Protein AF-A0A941CTM2-F1 (afdb_monomer_lite)

Secondary structure (DSSP, 8-state):
-HHHHHHHHHHHHHHHHHHHHHHHHHHHHH-SSHHHHHHHHHHHHHHHHHS-HHHHHHHHHHHHHHTT-PPPHHHHHHHHH-S-HHHHHHHHHHHHHHHHHHHHHHT-

Structure (mmCIF, N/CA/C/O backbone):
data_AF-A0A941CTM2-F1
#
_entry.id   AF-A0A941CTM2-F1
#
loop_
_atom_site.group_PDB
_atom_site.id
_atom_site.type_symbol
_atom_site.label_atom_id
_atom_site.label_alt_id
_atom_site.label_comp_id
_atom_site.label_asym_id
_atom_site.label_entity_id
_atom_site.label_seq_id
_atom_site.pdbx_PDB_ins_code
_atom_site.Cartn_x
_atom_site.Cartn_y
_atom_site.Cartn_z
_atom_site.occupancy
_atom_site.B_iso_or_equiv
_atom_site.auth_seq_id
_atom_site.auth_comp_id
_atom_site.auth_asym_id
_atom_site.auth_atom_id
_atom_site.pdbx_PDB_model_num
ATOM 1 N N . MET A 1 1 ? -14.021 -2.859 28.882 1.00 57.09 1 MET A N 1
ATOM 2 C CA . MET A 1 1 ? -13.772 -1.615 28.111 1.00 57.09 1 MET A CA 1
ATOM 3 C C . MET A 1 1 ? -12.342 -1.558 27.567 1.00 57.09 1 MET A C 1
ATOM 5 O O . MET A 1 1 ? -12.197 -1.438 26.361 1.00 57.09 1 MET A O 1
ATOM 9 N N . LYS A 1 2 ? -11.292 -1.730 28.393 1.00 60.56 2 LYS A N 1
ATOM 10 C CA . LYS A 1 2 ? -9.899 -1.861 27.904 1.00 60.56 2 LYS A CA 1
ATOM 11 C C . LYS A 1 2 ? -9.657 -3.102 27.030 1.00 60.56 2 LYS A C 1
ATOM 13 O O . LYS A 1 2 ? -9.018 -2.981 25.998 1.00 60.56 2 LYS A O 1
ATOM 18 N N . GLU A 1 3 ? -10.190 -4.264 27.408 1.00 64.19 3 GLU A N 1
ATOM 19 C CA . GLU A 1 3 ? -10.002 -5.512 26.642 1.00 64.19 3 GLU A CA 1
ATOM 20 C C . GLU A 1 3 ? -10.636 -5.456 25.249 1.00 64.19 3 GLU A C 1
ATOM 22 O O . GLU A 1 3 ? -10.003 -5.826 24.269 1.00 64.19 3 GLU A O 1
ATOM 27 N N . THR A 1 4 ? -11.849 -4.912 25.148 1.00 62.59 4 THR A N 1
ATOM 28 C CA . THR A 1 4 ? -12.585 -4.765 23.884 1.00 62.59 4 THR A CA 1
ATOM 29 C C . THR A 1 4 ? -11.895 -3.786 22.928 1.00 62.59 4 THR A C 1
ATOM 31 O O . THR A 1 4 ? -11.832 -4.026 21.728 1.00 62.59 4 THR A O 1
ATOM 34 N N . PHE A 1 5 ? -11.325 -2.700 23.465 1.00 61.72 5 PHE A N 1
ATOM 35 C CA . PHE A 1 5 ? -10.505 -1.760 22.696 1.00 61.72 5 PHE A CA 1
ATOM 36 C C . PHE A 1 5 ? -9.225 -2.425 22.167 1.00 61.72 5 PHE A C 1
ATOM 38 O O . PHE A 1 5 ? -8.871 -2.239 21.008 1.00 61.72 5 PHE A O 1
ATOM 45 N N . ASN A 1 6 ? -8.570 -3.246 22.992 1.00 70.81 6 ASN A N 1
ATOM 46 C CA . ASN A 1 6 ? -7.355 -3.962 22.604 1.00 70.81 6 ASN A CA 1
ATOM 47 C C . ASN A 1 6 ? -7.628 -5.032 21.532 1.00 70.81 6 ASN A C 1
ATOM 49 O O . ASN A 1 6 ? -6.820 -5.231 20.635 1.00 70.81 6 ASN A O 1
ATOM 53 N N . GLN A 1 7 ? -8.791 -5.688 21.589 1.00 76.88 7 GLN A N 1
ATOM 54 C CA . GLN A 1 7 ? -9.220 -6.647 20.568 1.00 76.88 7 GLN A CA 1
ATOM 55 C C . GLN A 1 7 ? -9.451 -5.978 19.210 1.00 76.88 7 GLN A C 1
ATOM 57 O O . GLN A 1 7 ? -8.917 -6.455 18.214 1.00 76.88 7 GLN A O 1
ATOM 62 N N . ARG A 1 8 ? -10.182 -4.856 19.172 1.00 74.25 8 ARG A N 1
ATOM 63 C CA . ARG A 1 8 ? -10.432 -4.119 17.922 1.00 74.25 8 ARG A CA 1
ATOM 64 C C . ARG A 1 8 ? -9.140 -3.548 17.335 1.00 74.25 8 ARG A C 1
ATOM 66 O O . ARG A 1 8 ? -8.923 -3.647 16.136 1.00 74.25 8 ARG A O 1
ATOM 73 N N . TYR A 1 9 ? -8.252 -3.027 18.183 1.00 75.56 9 TYR A N 1
ATOM 74 C CA . TYR A 1 9 ? -6.922 -2.574 17.767 1.00 75.56 9 TYR A CA 1
ATOM 75 C C . TYR A 1 9 ? -6.105 -3.704 17.122 1.00 75.56 9 TYR A C 1
ATOM 77 O O . TYR A 1 9 ? -5.573 -3.526 16.031 1.00 75.56 9 TYR A O 1
ATOM 85 N N . ASN A 1 10 ? -6.055 -4.881 17.753 1.00 81.62 10 ASN A N 1
ATOM 86 C CA . ASN A 1 10 ? -5.326 -6.029 17.211 1.00 81.62 10 ASN A CA 1
ATOM 87 C C . ASN A 1 10 ? -5.922 -6.531 15.890 1.00 81.62 10 ASN A C 1
ATOM 89 O O . ASN A 1 10 ? -5.168 -6.899 14.998 1.00 81.62 10 ASN A O 1
ATOM 93 N N . GLN A 1 11 ? -7.250 -6.526 15.749 1.00 83.12 11 GLN A N 1
ATOM 94 C CA . GLN A 1 11 ? -7.916 -6.907 14.500 1.00 83.12 11 GLN A CA 1
ATOM 95 C C . GLN A 1 11 ? -7.547 -5.963 13.352 1.00 83.12 11 GLN A C 1
ATOM 97 O O . GLN A 1 11 ? -7.172 -6.426 12.281 1.00 83.12 11 GLN A O 1
ATOM 102 N N . VAL A 1 12 ? -7.594 -4.649 13.597 1.00 80.12 12 VAL A N 1
ATOM 103 C CA . VAL A 1 12 ? -7.194 -3.635 12.608 1.00 80.12 12 VAL A CA 1
ATOM 104 C C . VAL A 1 12 ? -5.726 -3.802 12.222 1.00 80.12 12 VAL A C 1
ATOM 106 O O . VAL A 1 12 ? -5.394 -3.713 11.045 1.00 80.12 12 VAL A O 1
ATOM 109 N N . TYR A 1 13 ? -4.859 -4.078 13.196 1.00 84.00 13 TYR A N 1
ATOM 110 C CA . TYR A 1 13 ? -3.434 -4.285 12.955 1.00 84.00 13 TYR A CA 1
ATOM 111 C C . TYR A 1 13 ? -3.171 -5.525 12.089 1.00 84.00 13 TYR A C 1
ATOM 113 O O . TYR A 1 13 ? -2.483 -5.432 11.081 1.00 84.00 13 TYR A O 1
ATOM 121 N N . GLN A 1 14 ? -3.775 -6.665 12.437 1.00 87.31 14 GLN A N 1
ATOM 122 C CA . GLN A 1 14 ? -3.635 -7.912 11.678 1.00 87.31 14 GLN A CA 1
ATOM 123 C C . GLN A 1 14 ? -4.163 -7.782 10.251 1.00 87.31 14 GLN A C 1
ATOM 125 O O . GLN A 1 14 ? -3.537 -8.277 9.318 1.00 87.31 14 GLN A O 1
ATOM 130 N N . LEU A 1 15 ? -5.299 -7.102 10.076 1.00 86.88 15 LEU A N 1
ATOM 131 C CA . LEU A 1 15 ? -5.829 -6.841 8.746 1.00 86.88 15 LEU A CA 1
ATOM 132 C C . LEU A 1 15 ? -4.874 -5.949 7.950 1.00 86.88 15 LEU A C 1
ATOM 134 O O . LEU A 1 15 ? -4.548 -6.278 6.818 1.00 86.88 15 LEU A O 1
ATOM 138 N N . ALA A 1 16 ? -4.398 -4.848 8.532 1.00 87.88 16 ALA A N 1
ATOM 139 C CA . ALA A 1 16 ? -3.462 -3.953 7.860 1.00 87.88 16 ALA A CA 1
ATOM 140 C C . ALA A 1 16 ? -2.170 -4.675 7.442 1.00 87.88 16 ALA A C 1
ATOM 142 O O . ALA A 1 16 ? -1.690 -4.456 6.332 1.00 87.88 16 ALA A O 1
ATOM 143 N N . GLU A 1 17 ? -1.649 -5.569 8.289 1.00 90.88 17 GLU A N 1
ATOM 144 C CA . GLU A 1 17 ? -0.503 -6.427 7.972 1.00 90.88 17 GLU A CA 1
ATOM 145 C C . GLU A 1 17 ? -0.769 -7.318 6.758 1.00 90.88 17 GLU A C 1
ATOM 147 O O . GLU A 1 17 ? -0.043 -7.233 5.767 1.00 90.88 17 GLU A O 1
ATOM 152 N N . GLN A 1 18 ? -1.838 -8.118 6.806 1.00 90.44 18 GLN A N 1
ATOM 153 C CA . GLN A 1 18 ? -2.196 -9.042 5.725 1.00 90.44 18 GLN A CA 1
ATOM 154 C C . GLN A 1 18 ? -2.406 -8.312 4.400 1.00 90.44 18 GLN A C 1
ATOM 156 O O . GLN A 1 18 ? -1.955 -8.764 3.350 1.00 90.44 18 GLN A O 1
ATOM 161 N N . GLN A 1 19 ? -3.073 -7.162 4.454 1.00 88.38 19 GLN A N 1
ATOM 162 C CA . GLN A 1 19 ? -3.362 -6.370 3.269 1.00 88.38 19 GLN A CA 1
ATOM 163 C C . GLN A 1 19 ? -2.107 -5.691 2.721 1.00 88.38 19 GLN A C 1
ATOM 165 O O . GLN A 1 19 ? -1.925 -5.647 1.509 1.00 88.38 19 GLN A O 1
ATOM 170 N N . GLY A 1 20 ? -1.210 -5.211 3.587 1.00 90.44 20 GLY A N 1
ATOM 171 C CA . GLY A 1 20 ? 0.078 -4.663 3.164 1.00 90.44 20 GLY A CA 1
ATOM 172 C C . GLY A 1 20 ? 0.956 -5.716 2.484 1.00 90.44 20 GLY A C 1
ATOM 173 O O . GLY A 1 20 ? 1.566 -5.439 1.454 1.00 90.44 20 GLY A O 1
ATOM 174 N N . GLU A 1 21 ? 0.982 -6.942 3.012 1.00 91.69 21 GLU A N 1
ATOM 175 C CA . GLU A 1 21 ? 1.722 -8.062 2.417 1.00 91.69 21 GLU A CA 1
ATOM 176 C C . GLU A 1 21 ? 1.164 -8.490 1.056 1.00 91.69 21 GLU A C 1
ATOM 178 O O . GLU A 1 21 ? 1.945 -8.684 0.119 1.00 91.69 21 GLU A O 1
ATOM 183 N N . ALA A 1 22 ? -0.163 -8.603 0.938 1.00 88.69 22 ALA A N 1
ATOM 184 C CA . ALA A 1 22 ? -0.837 -8.940 -0.314 1.00 88.69 22 ALA A CA 1
ATOM 185 C C . ALA A 1 22 ? -0.644 -7.843 -1.371 1.00 88.69 22 ALA A C 1
ATOM 187 O O . ALA A 1 22 ? -0.350 -8.128 -2.531 1.00 88.69 22 ALA A O 1
ATOM 188 N N . PHE A 1 23 ? -0.732 -6.575 -0.964 1.00 90.12 23 PHE A N 1
ATOM 189 C CA . PHE A 1 23 ? -0.466 -5.447 -1.850 1.00 90.12 23 PHE A CA 1
ATOM 190 C C . PHE A 1 23 ? 0.990 -5.430 -2.321 1.00 90.12 23 PHE A C 1
ATOM 192 O O . PHE A 1 23 ? 1.249 -5.181 -3.493 1.00 90.12 23 PHE A O 1
ATOM 199 N N . ALA A 1 24 ? 1.946 -5.752 -1.444 1.00 91.19 24 ALA A N 1
ATOM 200 C CA . ALA A 1 24 ? 3.352 -5.866 -1.826 1.00 91.19 24 ALA A CA 1
ATOM 201 C C . ALA A 1 24 ? 3.584 -6.953 -2.882 1.00 91.19 24 ALA A C 1
ATOM 203 O O . ALA A 1 24 ? 4.432 -6.770 -3.753 1.00 91.19 24 ALA A O 1
ATOM 204 N N . GLU A 1 25 ? 2.852 -8.066 -2.815 1.00 88.62 25 GLU A N 1
ATOM 205 C CA . GLU A 1 25 ? 2.888 -9.119 -3.834 1.00 88.62 25 GLU A CA 1
ATOM 206 C C . GLU A 1 25 ? 2.382 -8.602 -5.179 1.00 88.62 25 GLU A C 1
ATOM 208 O O . GLU A 1 25 ? 3.140 -8.598 -6.145 1.00 88.62 25 GLU A O 1
ATOM 213 N N . ALA A 1 26 ? 1.163 -8.058 -5.202 1.00 85.75 26 ALA A N 1
ATOM 214 C CA . ALA A 1 26 ? 0.543 -7.533 -6.415 1.00 85.75 26 ALA A CA 1
ATOM 215 C C . ALA A 1 26 ? 1.397 -6.440 -7.076 1.00 85.75 26 ALA A C 1
ATOM 217 O O . ALA A 1 26 ? 1.626 -6.466 -8.284 1.00 85.75 26 ALA A O 1
ATOM 218 N N . VAL A 1 27 ? 1.920 -5.506 -6.278 1.00 87.88 27 VAL A N 1
ATOM 219 C CA . VAL A 1 27 ? 2.821 -4.450 -6.747 1.00 87.88 27 VAL A CA 1
ATOM 220 C C . VAL A 1 27 ? 4.105 -5.056 -7.319 1.00 87.88 27 VAL A C 1
ATOM 222 O O . VAL A 1 27 ? 4.485 -4.718 -8.433 1.00 87.88 27 VAL A O 1
ATOM 225 N N . SER A 1 28 ? 4.763 -5.978 -6.610 1.00 85.38 28 SER A N 1
ATOM 226 C CA . SER A 1 28 ? 6.031 -6.561 -7.086 1.00 85.38 28 SER A CA 1
ATOM 227 C C . SER A 1 28 ? 5.875 -7.344 -8.394 1.00 85.38 28 SER A C 1
ATOM 229 O O . SER A 1 28 ? 6.826 -7.426 -9.161 1.00 85.38 28 SER A O 1
ATOM 231 N N . GLU A 1 29 ? 4.698 -7.916 -8.652 1.00 84.56 29 GLU A N 1
ATOM 232 C CA . GLU A 1 29 ? 4.384 -8.614 -9.906 1.00 84.56 29 GLU A CA 1
ATOM 233 C C . GLU A 1 29 ? 3.982 -7.668 -11.047 1.00 84.56 29 GLU A C 1
ATOM 235 O O . GLU A 1 29 ? 4.042 -8.053 -12.214 1.00 84.56 29 GLU A O 1
ATOM 240 N N . SER A 1 30 ? 3.565 -6.441 -10.723 1.00 85.12 30 SER A N 1
ATOM 241 C CA . SER A 1 30 ? 3.039 -5.473 -11.693 1.00 85.12 30 SER A CA 1
ATOM 242 C C . SER A 1 30 ? 4.109 -4.579 -12.325 1.00 85.12 30 SER A C 1
ATOM 244 O O . SER A 1 30 ? 3.843 -3.964 -13.358 1.00 85.12 30 SER A O 1
ATOM 246 N N . PHE A 1 31 ? 5.295 -4.470 -11.718 1.00 85.31 31 PHE A N 1
ATOM 247 C CA . PHE A 1 31 ? 6.383 -3.614 -12.200 1.00 85.31 31 PHE A CA 1
ATOM 248 C C . PHE A 1 31 ? 7.563 -4.447 -12.717 1.00 85.31 31 PHE A C 1
ATOM 250 O O . PHE A 1 31 ? 8.096 -5.294 -12.005 1.00 85.31 31 PHE A O 1
ATOM 257 N N . ASP A 1 32 ? 7.998 -4.164 -13.948 1.00 83.50 32 ASP A N 1
ATOM 258 C CA . ASP A 1 32 ? 9.083 -4.892 -14.627 1.00 83.50 32 ASP A CA 1
ATOM 259 C C . ASP A 1 32 ? 10.493 -4.466 -14.166 1.00 83.50 32 ASP A C 1
ATOM 261 O O . ASP A 1 32 ? 11.472 -5.177 -14.412 1.00 83.50 32 ASP A O 1
ATOM 265 N N . ASP A 1 33 ? 10.623 -3.304 -13.519 1.00 87.81 33 ASP A N 1
ATOM 266 C CA . ASP A 1 33 ? 11.898 -2.737 -13.083 1.00 87.81 33 ASP A CA 1
ATOM 267 C C . ASP A 1 33 ? 11.815 -2.058 -11.703 1.00 87.81 33 ASP A C 1
ATOM 269 O O . ASP A 1 33 ? 10.761 -1.595 -11.257 1.00 87.81 33 ASP A O 1
ATOM 273 N N . LEU A 1 34 ? 12.961 -2.018 -11.013 1.00 87.44 34 LEU A N 1
ATOM 274 C CA . LEU A 1 34 ? 13.065 -1.501 -9.647 1.00 87.44 34 LEU A CA 1
ATOM 275 C C . LEU A 1 34 ? 12.930 0.024 -9.558 1.00 87.44 34 LEU A C 1
ATOM 277 O O . LEU A 1 34 ? 12.535 0.514 -8.500 1.00 87.44 34 LEU A O 1
ATOM 281 N N . ASP A 1 35 ? 13.242 0.764 -10.626 1.00 89.56 35 ASP A N 1
ATOM 282 C CA . ASP A 1 35 ? 13.152 2.226 -10.619 1.00 89.56 35 ASP A CA 1
ATOM 283 C C . ASP A 1 35 ? 11.674 2.648 -10.636 1.00 89.56 35 ASP A C 1
ATOM 285 O O . ASP A 1 35 ? 11.237 3.407 -9.770 1.00 89.56 35 ASP A O 1
ATOM 289 N N . SER A 1 36 ? 10.871 2.058 -11.529 1.00 89.69 36 SER A N 1
ATOM 290 C CA . SER A 1 36 ? 9.418 2.260 -11.601 1.00 89.69 36 SER A CA 1
ATOM 291 C C . SER A 1 36 ? 8.708 1.841 -10.307 1.00 89.69 36 SER A C 1
ATOM 293 O O . SER A 1 36 ? 7.814 2.541 -9.822 1.00 89.69 36 SER A O 1
ATOM 295 N N . LEU A 1 37 ? 9.128 0.720 -9.708 1.00 89.19 37 LEU A N 1
ATOM 296 C CA . LEU A 1 37 ? 8.636 0.278 -8.401 1.00 89.19 37 LEU A CA 1
ATOM 297 C C . LEU A 1 37 ? 8.977 1.291 -7.295 1.00 89.19 37 LEU A C 1
ATOM 299 O O . LEU A 1 37 ? 8.133 1.593 -6.450 1.00 89.19 37 LEU A O 1
ATOM 303 N N . GLY A 1 38 ? 10.197 1.832 -7.305 1.00 89.56 38 GLY A N 1
ATOM 304 C CA . GLY A 1 38 ? 10.635 2.872 -6.377 1.00 89.56 38 GLY A CA 1
ATOM 305 C C . GLY A 1 38 ? 9.788 4.141 -6.481 1.00 89.56 38 GLY A C 1
ATOM 306 O O . GLY A 1 38 ? 9.278 4.615 -5.468 1.00 89.56 38 GLY A O 1
ATOM 307 N N . GLU A 1 39 ? 9.553 4.640 -7.698 1.00 91.00 39 GLU A N 1
ATOM 308 C CA . GLU A 1 39 ? 8.712 5.824 -7.940 1.00 91.00 39 GLU A CA 1
ATOM 309 C C . GLU A 1 39 ? 7.264 5.623 -7.465 1.00 91.00 39 GLU A C 1
ATOM 311 O O . GLU A 1 39 ? 6.650 6.534 -6.893 1.00 91.00 39 GLU A O 1
ATOM 316 N N . PHE A 1 40 ? 6.714 4.420 -7.659 1.00 90.19 40 PHE A N 1
ATOM 317 C CA . PHE A 1 40 ? 5.392 4.059 -7.155 1.00 90.19 40 PHE A CA 1
ATOM 318 C C . PHE A 1 40 ? 5.339 4.090 -5.620 1.00 90.19 40 PHE A C 1
ATOM 320 O O . PHE A 1 40 ? 4.444 4.715 -5.042 1.00 90.19 40 PHE A O 1
ATOM 327 N N . VAL A 1 41 ? 6.312 3.455 -4.954 1.00 90.44 41 VAL A N 1
ATOM 328 C CA . VAL A 1 41 ? 6.414 3.440 -3.486 1.00 90.44 41 VAL A CA 1
ATOM 329 C C . VAL A 1 41 ? 6.556 4.866 -2.946 1.00 90.44 41 VAL A C 1
ATOM 331 O O . VAL A 1 41 ? 5.821 5.246 -2.032 1.00 90.44 41 VAL A O 1
ATOM 334 N N . ASP A 1 42 ? 7.426 5.683 -3.539 1.00 90.81 42 ASP A N 1
ATOM 335 C CA . ASP A 1 42 ? 7.632 7.077 -3.135 1.00 90.81 42 ASP A CA 1
ATOM 336 C C . ASP A 1 42 ? 6.350 7.906 -3.272 1.00 90.81 42 ASP A C 1
ATOM 338 O O . ASP A 1 42 ? 5.991 8.666 -2.367 1.00 90.81 42 ASP A O 1
ATOM 342 N N . THR A 1 43 ? 5.608 7.719 -4.367 1.00 90.44 43 THR A N 1
ATOM 343 C CA . THR A 1 43 ? 4.322 8.392 -4.593 1.00 90.44 43 THR A CA 1
ATOM 344 C C . THR A 1 43 ? 3.300 8.005 -3.524 1.00 90.44 43 THR A C 1
ATOM 346 O O . THR A 1 43 ? 2.620 8.877 -2.973 1.00 90.44 43 THR A O 1
ATOM 349 N N . LEU A 1 44 ? 3.213 6.718 -3.176 1.00 89.50 44 LEU A N 1
ATOM 350 C CA . LEU A 1 44 ? 2.296 6.217 -2.152 1.00 89.50 44 LEU A CA 1
ATOM 351 C C . LEU A 1 44 ? 2.595 6.836 -0.774 1.00 89.50 44 LEU A C 1
ATOM 353 O O . LEU A 1 44 ? 1.684 7.333 -0.105 1.00 89.50 44 LEU A O 1
ATOM 357 N N . PHE A 1 45 ? 3.867 6.869 -0.367 1.00 88.31 45 PHE A N 1
ATOM 358 C CA . PHE A 1 45 ? 4.285 7.474 0.903 1.00 88.31 45 PHE A CA 1
ATOM 359 C C . PHE A 1 45 ? 4.104 8.993 0.917 1.00 88.31 45 PHE A C 1
ATOM 361 O O . PHE A 1 45 ? 3.660 9.554 1.924 1.00 88.31 45 PHE A O 1
ATOM 368 N N . TYR A 1 46 ? 4.403 9.665 -0.197 1.00 88.94 46 TYR A N 1
ATOM 369 C CA . TYR A 1 46 ? 4.165 11.095 -0.335 1.00 88.94 46 TYR A CA 1
ATOM 370 C C . TYR A 1 46 ? 2.684 11.417 -0.140 1.00 88.94 46 TYR A C 1
ATOM 372 O O . TYR A 1 46 ? 2.354 12.249 0.708 1.00 88.94 46 TYR A O 1
ATOM 380 N N . MET A 1 47 ? 1.791 10.705 -0.834 1.00 87.94 47 MET A N 1
ATOM 381 C CA . MET A 1 47 ? 0.345 10.898 -0.715 1.00 87.94 47 MET A CA 1
ATOM 382 C C . MET A 1 47 ? -0.145 10.656 0.714 1.00 87.94 47 MET A C 1
ATOM 384 O O . MET A 1 47 ? -0.877 11.493 1.242 1.00 87.94 47 MET A O 1
ATOM 388 N N . HIS A 1 48 ? 0.318 9.602 1.391 1.00 86.94 48 HIS A N 1
ATOM 389 C CA . HIS A 1 48 ? 0.008 9.380 2.810 1.00 86.94 48 HIS A CA 1
ATOM 390 C C . HIS A 1 48 ? 0.451 10.548 3.709 1.00 86.94 48 HIS A C 1
ATOM 392 O O . HIS A 1 48 ? -0.233 10.892 4.667 1.00 86.94 48 HIS A O 1
ATOM 398 N N . SER A 1 49 ? 1.588 11.183 3.407 1.00 86.25 49 SER A N 1
ATOM 399 C CA . SER A 1 49 ? 2.133 12.268 4.234 1.00 86.25 49 SER A CA 1
ATOM 400 C C . SER A 1 49 ? 1.392 13.605 4.105 1.00 86.25 49 SER A C 1
ATOM 402 O O . SER A 1 49 ? 1.481 14.434 5.014 1.00 86.25 49 SER A O 1
ATOM 404 N N . ILE A 1 50 ? 0.679 13.832 2.994 1.00 85.50 50 ILE A N 1
ATOM 405 C CA . ILE A 1 50 ? 0.036 15.124 2.694 1.00 85.50 50 ILE A CA 1
ATOM 406 C C . ILE A 1 50 ? -1.492 15.066 2.621 1.00 85.50 50 ILE A C 1
ATOM 408 O O . ILE A 1 50 ? -2.135 16.116 2.651 1.00 85.50 50 ILE A O 1
ATOM 412 N N . THR A 1 51 ? -2.076 13.874 2.490 1.00 84.44 51 THR A N 1
ATOM 413 C CA . THR A 1 51 ? -3.528 13.699 2.390 1.00 84.44 51 THR A CA 1
ATOM 414 C C . THR A 1 51 ? -4.123 13.265 3.723 1.00 84.44 51 THR A C 1
ATOM 416 O O . THR A 1 51 ? -3.469 12.631 4.546 1.00 84.44 51 THR A O 1
ATOM 419 N N . GLY A 1 52 ? -5.380 13.643 3.960 1.00 83.31 52 GLY A N 1
ATOM 420 C CA . GLY A 1 52 ? -6.132 13.093 5.085 1.00 83.31 52 GLY A CA 1
ATOM 421 C C . GLY A 1 52 ? -6.511 11.635 4.828 1.00 83.31 52 GLY A C 1
ATOM 422 O O . GLY A 1 52 ? -6.660 11.227 3.678 1.00 83.31 52 GLY A O 1
ATOM 423 N N . ASP A 1 53 ? -6.748 10.884 5.900 1.00 81.31 53 ASP A N 1
ATOM 424 C CA . ASP A 1 53 ? -7.095 9.458 5.873 1.00 81.31 53 ASP A CA 1
ATOM 425 C C . ASP A 1 53 ? -8.190 9.081 4.842 1.00 81.31 53 ASP A C 1
ATOM 427 O O . ASP A 1 53 ? -8.085 8.066 4.154 1.00 81.31 53 ASP A O 1
ATOM 431 N N . GLU A 1 54 ? -9.237 9.901 4.698 1.00 80.56 54 GLU A N 1
ATOM 432 C CA . GLU A 1 54 ? -10.326 9.679 3.728 1.00 80.5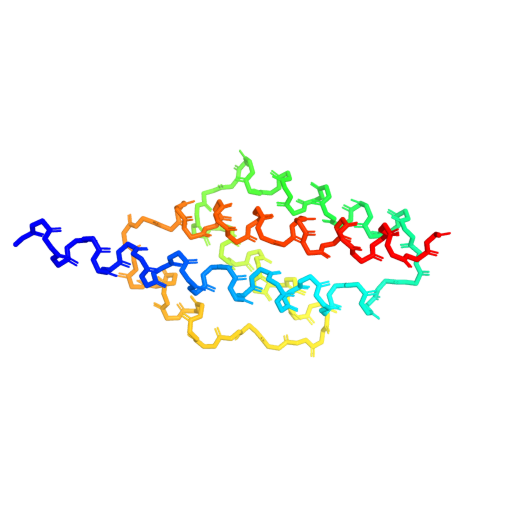6 54 GLU A CA 1
ATOM 433 C C . GLU A 1 54 ? -9.867 9.830 2.270 1.00 80.56 54 GLU A C 1
ATOM 435 O O . GLU A 1 54 ? -10.320 9.116 1.384 1.00 80.56 54 GLU A O 1
ATOM 440 N N . GLN A 1 55 ? -8.958 10.765 1.998 1.00 83.50 55 GLN A N 1
ATOM 441 C CA . GLN A 1 55 ? -8.414 10.978 0.654 1.00 83.50 55 GLN A CA 1
ATOM 442 C C . GLN A 1 55 ? -7.384 9.902 0.319 1.00 83.50 55 GLN A C 1
ATOM 444 O O . GLN A 1 55 ? -7.324 9.438 -0.819 1.00 83.50 55 GLN A O 1
ATOM 449 N N . PHE A 1 56 ? -6.621 9.464 1.322 1.00 84.75 56 PHE A N 1
ATOM 450 C CA . PHE A 1 56 ? -5.706 8.345 1.175 1.00 84.75 56 PHE A CA 1
ATOM 451 C C . PHE A 1 56 ? -6.450 7.032 0.891 1.00 84.75 56 PHE A C 1
ATOM 453 O O . PHE A 1 56 ? -5.987 6.255 0.062 1.00 84.75 56 PHE A O 1
ATOM 460 N N . ALA A 1 57 ? -7.640 6.823 1.473 1.00 83.81 57 ALA A N 1
ATOM 461 C CA . ALA A 1 57 ? -8.526 5.704 1.125 1.00 83.81 57 ALA A CA 1
ATOM 462 C C . ALA A 1 57 ? -8.816 5.632 -0.376 1.00 83.81 57 ALA A C 1
ATOM 464 O O . ALA A 1 57 ? -8.638 4.601 -1.021 1.00 83.81 57 ALA A O 1
ATOM 465 N N . VAL A 1 58 ? -9.266 6.764 -0.925 1.00 84.50 58 VAL A N 1
ATOM 466 C CA . VAL A 1 58 ? -9.626 6.892 -2.338 1.00 84.50 58 VAL A CA 1
ATOM 467 C C . VAL A 1 58 ? -8.394 6.670 -3.204 1.00 84.50 58 VAL A C 1
ATOM 469 O O . VAL A 1 58 ? -8.463 5.965 -4.207 1.00 84.50 58 VAL A O 1
ATOM 472 N N . PHE A 1 59 ? -7.253 7.230 -2.796 1.00 86.31 59 PHE A N 1
ATOM 473 C CA . PHE A 1 59 ? -5.984 7.009 -3.475 1.00 86.31 59 PHE A CA 1
ATOM 474 C C . PHE A 1 59 ? -5.599 5.529 -3.508 1.00 86.31 59 PHE A C 1
ATOM 476 O O . PHE A 1 59 ? -5.281 5.010 -4.575 1.00 86.31 59 PHE A O 1
ATOM 483 N N . LEU A 1 60 ? -5.685 4.837 -2.372 1.00 86.06 60 LEU A N 1
ATOM 484 C CA . LEU A 1 60 ? -5.380 3.415 -2.279 1.00 86.06 60 LEU A CA 1
ATOM 485 C C . LEU A 1 60 ? -6.295 2.586 -3.193 1.00 86.06 60 LEU A C 1
ATOM 487 O O . LEU A 1 60 ? -5.803 1.730 -3.924 1.00 86.06 60 LEU A O 1
ATOM 491 N N . GLY A 1 61 ? -7.594 2.896 -3.226 1.00 85.81 61 GLY A N 1
ATOM 492 C CA . GLY A 1 61 ? -8.546 2.267 -4.145 1.00 85.81 61 GLY A CA 1
ATOM 493 C C . GLY A 1 61 ? -8.168 2.451 -5.620 1.00 85.81 61 GLY A C 1
ATOM 494 O O . GLY A 1 61 ? -8.167 1.480 -6.375 1.00 85.81 61 GLY A O 1
ATOM 495 N N . MET A 1 62 ? -7.759 3.662 -6.019 1.00 87.06 62 MET A N 1
ATOM 496 C CA . MET A 1 62 ? -7.272 3.919 -7.382 1.00 87.06 62 MET A CA 1
ATOM 497 C C . MET A 1 62 ? -6.008 3.115 -7.710 1.00 87.06 62 MET A C 1
ATOM 499 O O . MET A 1 62 ? -5.846 2.673 -8.843 1.00 87.06 62 MET A O 1
ATOM 503 N N . MET A 1 63 ? -5.107 2.901 -6.746 1.00 85.44 63 MET A N 1
ATOM 504 C CA . MET A 1 63 ? -3.896 2.105 -6.985 1.00 85.44 63 MET A CA 1
ATOM 505 C C . MET A 1 63 ? -4.223 0.631 -7.237 1.00 85.44 63 MET A C 1
ATOM 507 O O . MET A 1 63 ? -3.665 0.043 -8.160 1.00 85.44 63 MET A O 1
ATOM 511 N N . TYR A 1 64 ? -5.155 0.049 -6.474 1.00 85.62 64 TYR A N 1
ATOM 512 C CA . TYR A 1 64 ? -5.662 -1.298 -6.761 1.00 85.62 64 TYR A CA 1
ATOM 513 C C . TYR A 1 64 ? -6.215 -1.388 -8.188 1.00 85.62 64 TYR A C 1
ATOM 515 O O . TYR A 1 64 ? -5.848 -2.302 -8.927 1.00 85.62 64 TYR A O 1
ATOM 523 N N . GLU A 1 65 ? -7.019 -0.404 -8.600 1.00 85.44 65 GLU A N 1
ATOM 524 C CA . GLU A 1 65 ? -7.605 -0.357 -9.943 1.00 85.44 65 GLU A CA 1
ATOM 525 C C . GLU A 1 65 ? -6.540 -0.280 -11.049 1.00 85.44 65 GLU A C 1
ATOM 527 O O . GLU A 1 65 ? -6.633 -1.002 -12.042 1.00 85.44 65 GLU A O 1
ATOM 532 N N . ILE A 1 66 ? -5.494 0.534 -10.866 1.00 80.94 66 ILE A N 1
ATOM 533 C CA . ILE A 1 66 ? -4.371 0.641 -11.815 1.00 80.94 66 ILE A CA 1
ATOM 534 C C . ILE A 1 66 ? -3.644 -0.698 -11.976 1.00 80.94 66 ILE A C 1
ATOM 536 O O . ILE A 1 66 ? -3.260 -1.053 -13.088 1.00 80.94 66 ILE A O 1
ATOM 540 N N . MET A 1 67 ? -3.506 -1.467 -10.895 1.00 79.38 67 MET A N 1
ATOM 541 C CA . MET A 1 67 ? -2.925 -2.814 -10.923 1.00 79.38 67 MET A CA 1
ATOM 542 C C . MET A 1 67 ? -3.901 -3.891 -11.429 1.00 79.38 67 MET A C 1
ATOM 544 O O . MET A 1 67 ? -3.627 -5.084 -11.318 1.00 79.38 67 MET A O 1
ATOM 548 N N . GLY A 1 68 ? -5.077 -3.508 -11.939 1.00 79.00 68 GLY A N 1
ATOM 549 C CA . GLY A 1 68 ? -6.094 -4.448 -12.416 1.00 79.00 68 GLY A CA 1
ATOM 550 C C . GLY A 1 68 ? -6.724 -5.298 -11.309 1.00 79.00 68 GLY A C 1
ATOM 551 O O . GLY A 1 68 ? -7.320 -6.337 -11.594 1.00 79.00 68 GLY A O 1
ATOM 552 N N . SER A 1 69 ? -6.595 -4.869 -10.054 1.00 79.50 69 SER A N 1
ATOM 553 C CA . SER A 1 69 ? -7.107 -5.556 -8.873 1.00 79.50 69 SER A CA 1
ATOM 554 C C . SER A 1 69 ? -8.282 -4.791 -8.269 1.00 79.50 69 SER A C 1
ATOM 556 O O . SER A 1 69 ? -8.396 -3.574 -8.392 1.00 79.50 69 SER A O 1
ATOM 558 N N . GLN A 1 70 ? -9.181 -5.501 -7.592 1.00 81.12 70 GLN A N 1
ATOM 559 C CA . GLN A 1 70 ? -10.201 -4.850 -6.773 1.00 81.12 70 GLN A CA 1
ATOM 560 C C . GLN A 1 70 ? -9.665 -4.656 -5.362 1.00 81.12 70 GLN A C 1
ATOM 562 O O . GLN A 1 70 ? -9.012 -5.547 -4.818 1.00 81.12 70 GLN A O 1
ATOM 567 N N . MET A 1 71 ? -9.957 -3.498 -4.768 1.00 82.62 71 MET A N 1
ATOM 568 C CA . MET A 1 71 ? -9.679 -3.287 -3.354 1.00 82.62 71 MET A CA 1
ATOM 569 C C . MET A 1 71 ? -10.513 -4.287 -2.535 1.00 82.62 71 MET A C 1
ATOM 571 O O . MET A 1 71 ? -11.724 -4.367 -2.755 1.00 82.62 71 MET A O 1
ATOM 575 N N . PRO A 1 72 ? -9.902 -5.047 -1.611 1.00 81.38 72 PRO A N 1
ATOM 576 C CA . PRO A 1 72 ? -10.631 -6.009 -0.791 1.00 81.38 72 PRO A CA 1
ATOM 577 C C . PRO A 1 72 ? -11.760 -5.351 0.010 1.00 81.38 72 PRO A C 1
ATOM 579 O O . PRO A 1 72 ? -11.570 -4.288 0.611 1.0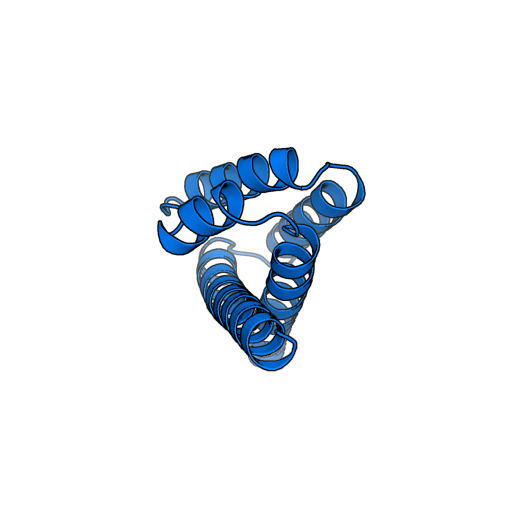0 81.38 72 PRO A O 1
ATOM 582 N N . GLU A 1 73 ? -12.931 -5.996 0.041 1.00 76.81 73 GLU A N 1
ATOM 583 C CA . GLU A 1 73 ? -14.133 -5.484 0.721 1.00 76.81 73 GLU A CA 1
ATOM 584 C C . GLU A 1 73 ? -13.884 -5.234 2.216 1.00 76.81 73 GLU A C 1
ATOM 586 O O . GLU A 1 73 ? -14.462 -4.323 2.810 1.00 76.81 73 GLU A O 1
ATOM 591 N N . GLU A 1 74 ? -12.990 -6.010 2.834 1.00 73.00 74 GLU A N 1
ATOM 592 C CA . GLU A 1 74 ? -12.613 -5.857 4.236 1.00 73.00 74 GLU A CA 1
ATOM 593 C C . GLU A 1 74 ? -11.904 -4.526 4.506 1.00 73.00 74 GLU A C 1
ATOM 595 O O . GLU A 1 74 ? -12.102 -3.948 5.576 1.00 73.00 74 GLU A O 1
ATOM 600 N N . ILE A 1 75 ? -11.114 -4.022 3.549 1.00 73.38 75 ILE A N 1
ATOM 601 C CA . ILE A 1 75 ? -10.464 -2.708 3.643 1.00 73.38 75 ILE A CA 1
ATOM 602 C C . ILE A 1 75 ? -11.509 -1.608 3.484 1.00 73.38 75 ILE A C 1
ATOM 604 O O . ILE A 1 75 ? -11.565 -0.704 4.315 1.00 73.38 75 ILE A O 1
ATOM 608 N N . ASP A 1 76 ? -12.358 -1.706 2.460 1.00 68.75 76 ASP A N 1
ATOM 609 C CA . ASP A 1 76 ? -13.393 -0.707 2.172 1.00 68.75 76 ASP A CA 1
ATOM 610 C C . ASP A 1 76 ? -14.347 -0.534 3.365 1.00 68.75 76 ASP A C 1
ATOM 612 O O . ASP A 1 76 ? -14.562 0.567 3.878 1.00 68.75 76 ASP A O 1
ATOM 616 N N . CYS A 1 77 ? -14.824 -1.654 3.914 1.00 66.06 77 CYS A N 1
ATOM 617 C CA . CYS A 1 77 ? -15.671 -1.669 5.101 1.00 66.06 77 CYS A CA 1
ATOM 618 C C . CYS A 1 77 ? -14.956 -1.080 6.329 1.00 66.06 77 CYS A C 1
ATOM 620 O O . CYS A 1 77 ? -15.561 -0.315 7.085 1.00 66.06 77 CYS A O 1
ATOM 622 N N . HIS A 1 78 ? -13.666 -1.377 6.532 1.00 69.12 78 HIS A N 1
ATOM 623 C CA . HIS A 1 78 ? -12.910 -0.830 7.662 1.00 69.12 78 HIS A CA 1
ATOM 624 C C . HIS A 1 78 ? -12.657 0.671 7.554 1.00 69.12 78 HIS A C 1
ATOM 626 O O . HIS A 1 78 ? -12.797 1.372 8.556 1.00 69.12 78 HIS A O 1
ATOM 632 N N . ILE A 1 79 ? -12.319 1.170 6.368 1.00 68.62 79 ILE A N 1
ATOM 633 C CA . ILE A 1 79 ? -12.134 2.603 6.121 1.00 68.62 79 ILE A CA 1
ATOM 634 C C . ILE A 1 79 ? -13.421 3.365 6.454 1.00 68.62 79 ILE A C 1
ATOM 636 O O . ILE A 1 79 ? -13.372 4.405 7.108 1.00 68.62 79 ILE A O 1
ATOM 640 N N . VAL A 1 80 ? -14.576 2.826 6.057 1.00 63.41 80 VAL A N 1
ATOM 641 C CA . VAL A 1 80 ? -15.885 3.449 6.301 1.00 63.41 80 VAL A CA 1
ATOM 642 C C . VAL A 1 80 ? -16.305 3.370 7.776 1.00 63.41 80 VAL A C 1
ATOM 644 O O . VAL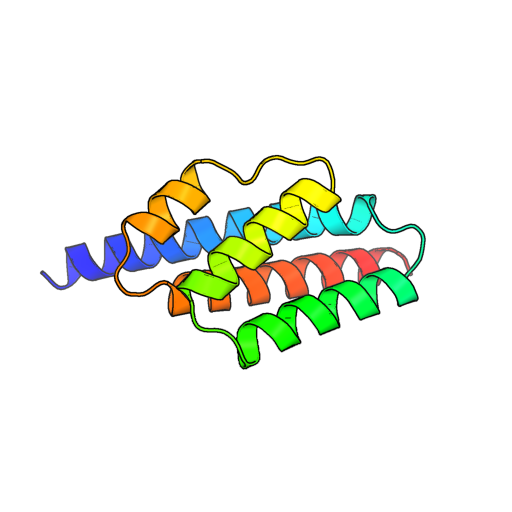 A 1 80 ? -16.956 4.284 8.287 1.00 63.41 80 VAL A O 1
ATOM 647 N N . MET A 1 81 ? -15.960 2.287 8.478 1.00 64.75 81 MET A N 1
ATOM 648 C CA . MET A 1 81 ? -16.456 2.010 9.834 1.00 64.75 81 MET A CA 1
ATOM 649 C C . MET A 1 81 ? -15.567 2.538 10.971 1.00 64.75 81 MET A C 1
ATOM 651 O O . MET A 1 81 ? -16.038 2.624 12.114 1.00 64.75 81 MET A O 1
ATOM 655 N N . GLU A 1 82 ? -14.297 2.869 10.712 1.00 66.38 82 GLU A N 1
ATOM 656 C CA . GLU A 1 82 ? -13.310 3.088 11.773 1.00 66.38 82 GLU A CA 1
ATOM 657 C C . GLU A 1 82 ? -12.935 4.560 12.002 1.00 66.38 82 GLU A C 1
ATOM 659 O O . GLU A 1 82 ? -12.546 5.289 11.101 1.00 66.38 82 GLU A O 1
ATOM 664 N N . GLN A 1 83 ? -12.966 5.000 13.267 1.00 57.91 83 GLN A N 1
ATOM 665 C CA . GLN A 1 83 ? -12.638 6.384 13.655 1.00 57.91 83 GLN A CA 1
ATOM 666 C C . GLN A 1 83 ? -11.128 6.679 13.739 1.00 57.91 83 GLN A C 1
ATOM 668 O O . GLN A 1 83 ? -10.742 7.797 14.081 1.00 57.91 83 GLN A O 1
ATOM 673 N N . ARG A 1 84 ? -10.258 5.682 13.509 1.00 65.81 84 ARG A N 1
ATOM 674 C CA . ARG A 1 84 ? -8.787 5.836 13.534 1.00 65.81 84 ARG A CA 1
ATOM 675 C C . ARG A 1 84 ? -8.106 5.202 12.308 1.00 65.81 84 ARG A C 1
ATOM 677 O O . ARG A 1 84 ? -7.299 4.285 12.484 1.00 65.81 84 ARG A O 1
ATOM 684 N N . PRO A 1 85 ? -8.410 5.672 11.090 1.00 70.69 85 PRO A N 1
ATOM 685 C CA . PRO A 1 85 ? -7.848 5.101 9.866 1.00 70.69 85 PRO A CA 1
ATOM 686 C C . PRO A 1 85 ? -6.320 5.254 9.786 1.00 70.69 85 PRO A C 1
ATOM 688 O O . PRO A 1 85 ? -5.642 4.373 9.269 1.00 70.69 85 PRO A O 1
ATOM 691 N N . SER A 1 86 ? -5.755 6.296 10.398 1.00 77.50 86 SER A N 1
ATOM 692 C CA . SER A 1 86 ? -4.304 6.512 10.477 1.00 77.50 86 SER A CA 1
ATOM 693 C C . SER A 1 86 ? -3.500 5.324 11.022 1.00 77.50 86 SER A C 1
ATOM 695 O O . SER A 1 86 ? -2.385 5.077 10.561 1.00 77.50 86 SER A O 1
ATOM 697 N N . ILE A 1 87 ? -4.049 4.556 11.974 1.00 81.75 87 ILE A N 1
ATOM 698 C CA . ILE A 1 87 ? -3.389 3.349 12.506 1.00 81.75 87 ILE A CA 1
ATOM 699 C C . ILE A 1 87 ? -3.348 2.259 11.436 1.00 81.75 8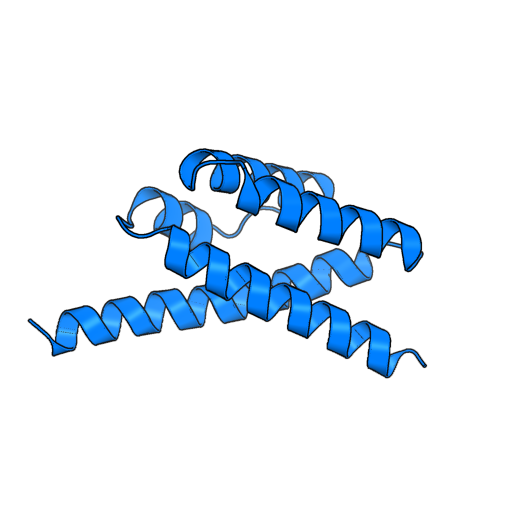7 ILE A C 1
ATOM 701 O O . ILE A 1 87 ? -2.309 1.625 11.251 1.00 81.75 87 ILE A O 1
ATOM 705 N N . PHE A 1 88 ? -4.466 2.063 10.733 1.00 86.19 88 PHE A N 1
ATOM 706 C CA . PHE A 1 88 ? -4.561 1.097 9.649 1.00 86.19 88 PHE A CA 1
ATOM 707 C C . PHE A 1 88 ? -3.557 1.439 8.546 1.00 86.19 88 PHE A C 1
ATOM 709 O O . PHE A 1 88 ? -2.718 0.606 8.226 1.00 86.19 88 PHE A O 1
ATOM 716 N N . TYR A 1 89 ? -3.562 2.674 8.036 1.00 87.31 89 TYR A N 1
ATOM 717 C CA . TYR A 1 89 ? -2.668 3.068 6.942 1.00 87.31 89 TYR A CA 1
ATOM 718 C C . TYR A 1 89 ? -1.193 3.034 7.320 1.00 87.31 89 TYR A C 1
ATOM 720 O O . TYR A 1 89 ? -0.377 2.548 6.541 1.00 87.31 89 TYR A O 1
ATOM 728 N N . SER A 1 90 ? -0.844 3.465 8.534 1.00 87.38 90 SER A N 1
ATOM 729 C CA . SER A 1 90 ? 0.542 3.394 9.007 1.00 87.38 90 SER A CA 1
ATOM 730 C C . SER A 1 90 ? 1.034 1.946 9.088 1.00 87.38 90 SER A C 1
ATOM 732 O O . SER A 1 90 ? 2.155 1.645 8.672 1.00 87.38 90 SER A O 1
ATOM 734 N N . CYS A 1 91 ? 0.201 1.040 9.609 1.00 89.44 91 CYS A N 1
ATOM 735 C CA . CYS A 1 91 ? 0.530 -0.381 9.679 1.00 89.44 91 CYS A CA 1
ATOM 736 C C . CYS A 1 91 ? 0.614 -0.995 8.277 1.00 89.44 91 CYS A C 1
ATOM 738 O O . CYS A 1 91 ? 1.615 -1.625 7.952 1.00 89.44 91 CYS A O 1
ATOM 740 N N . PHE A 1 92 ? -0.381 -0.728 7.429 1.00 91.19 92 PHE A N 1
ATOM 741 C CA . PHE A 1 92 ? -0.442 -1.191 6.046 1.00 91.19 92 PHE A CA 1
ATOM 742 C C . PHE A 1 92 ? 0.818 -0.802 5.268 1.00 91.19 92 PHE A C 1
ATOM 744 O O . PHE A 1 92 ? 1.463 -1.664 4.679 1.00 91.19 92 PHE A O 1
ATOM 751 N N . LEU A 1 93 ? 1.223 0.472 5.323 1.00 91.25 93 LEU A N 1
ATOM 752 C CA . LEU A 1 93 ? 2.412 0.970 4.625 1.00 91.25 93 LEU A CA 1
ATOM 753 C C . LEU A 1 93 ? 3.707 0.353 5.154 1.00 91.25 93 LEU A C 1
ATOM 755 O O . LEU A 1 93 ? 4.618 0.075 4.377 1.00 91.25 93 LEU A O 1
ATOM 759 N N . THR A 1 94 ? 3.789 0.120 6.464 1.00 92.00 94 THR A N 1
ATOM 760 C CA . THR A 1 94 ? 4.956 -0.524 7.083 1.00 92.00 94 THR A CA 1
ATOM 761 C C . THR A 1 94 ? 5.096 -1.970 6.607 1.00 92.00 94 THR A C 1
ATOM 763 O O . THR A 1 94 ? 6.188 -2.392 6.216 1.00 92.00 94 THR A O 1
ATOM 766 N N . SER A 1 95 ? 3.996 -2.724 6.606 1.00 92.81 95 SER A N 1
ATOM 767 C CA . SER A 1 95 ? 3.966 -4.115 6.148 1.00 92.81 95 SER A CA 1
ATOM 768 C C . SER A 1 95 ? 4.205 -4.213 4.644 1.00 92.81 95 SER A C 1
ATOM 770 O O . SER A 1 95 ? 5.011 -5.034 4.212 1.00 92.81 95 SER A O 1
ATOM 772 N N . PHE A 1 96 ? 3.608 -3.314 3.858 1.00 93.50 96 PHE A N 1
ATOM 773 C CA . PHE A 1 96 ? 3.856 -3.181 2.425 1.00 93.50 96 PHE A CA 1
ATOM 774 C C . PHE A 1 96 ? 5.339 -2.953 2.118 1.00 93.50 96 PHE A C 1
ATOM 776 O O . PHE A 1 96 ? 5.942 -3.735 1.384 1.00 93.50 96 PHE A O 1
ATOM 783 N N . LEU A 1 97 ? 5.956 -1.931 2.722 1.00 92.00 97 LEU A N 1
ATOM 784 C CA . LEU A 1 97 ? 7.360 -1.605 2.478 1.00 92.00 97 LEU A CA 1
ATOM 785 C C . LEU A 1 97 ? 8.279 -2.762 2.882 1.00 92.00 97 LEU A C 1
ATOM 787 O O . LEU A 1 97 ? 9.199 -3.110 2.147 1.00 92.00 97 LEU A O 1
ATOM 791 N N . THR A 1 98 ? 8.000 -3.394 4.023 1.00 92.75 98 THR A N 1
ATOM 792 C CA . THR A 1 98 ? 8.732 -4.586 4.472 1.00 92.75 98 THR A CA 1
ATOM 793 C C . THR A 1 98 ? 8.596 -5.726 3.461 1.00 92.75 98 THR A C 1
ATOM 795 O O . THR A 1 98 ? 9.584 -6.371 3.109 1.00 92.75 98 THR A O 1
ATOM 798 N N . GLY A 1 99 ? 7.385 -5.944 2.945 1.00 91.31 99 GLY A N 1
ATOM 799 C CA . GLY A 1 99 ? 7.089 -6.940 1.923 1.00 91.31 99 GLY A CA 1
ATOM 800 C C . GLY A 1 99 ? 7.832 -6.694 0.610 1.00 91.31 99 GLY A C 1
ATOM 801 O O . GLY A 1 99 ? 8.363 -7.647 0.037 1.00 91.31 99 GLY A O 1
ATOM 802 N N . VAL A 1 100 ? 7.902 -5.444 0.148 1.00 90.12 100 VAL A N 1
ATOM 803 C CA . VAL A 1 100 ? 8.662 -5.056 -1.050 1.00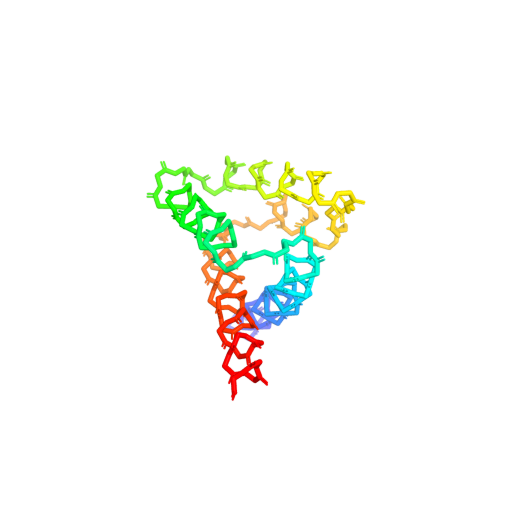 90.12 100 VAL A CA 1
ATOM 804 C C . VAL A 1 100 ? 10.162 -5.248 -0.817 1.00 90.12 100 VAL A C 1
ATOM 806 O O . VAL A 1 100 ? 10.821 -5.939 -1.591 1.00 90.12 100 VAL A O 1
ATOM 809 N N . LEU A 1 101 ? 10.705 -4.726 0.289 1.00 89.06 101 LEU A N 1
ATOM 810 C CA . LEU A 1 101 ? 12.132 -4.834 0.619 1.00 89.06 101 LEU A CA 1
ATOM 811 C C . LEU A 1 101 ? 12.607 -6.287 0.714 1.00 89.06 101 LEU A C 1
ATOM 813 O O . LEU A 1 101 ? 13.681 -6.616 0.207 1.00 89.06 101 LEU A O 1
ATOM 817 N N . ASN A 1 102 ? 11.811 -7.165 1.328 1.00 89.19 102 ASN A N 1
ATOM 818 C CA . ASN A 1 102 ? 12.132 -8.588 1.422 1.00 89.19 102 ASN A CA 1
ATOM 819 C C . ASN A 1 102 ? 12.199 -9.246 0.038 1.00 89.19 102 ASN A C 1
ATOM 821 O O . ASN A 1 102 ? 13.102 -10.039 -0.215 1.00 89.19 102 ASN A O 1
ATOM 825 N N . ARG A 1 103 ? 11.285 -8.900 -0.875 1.00 84.75 103 ARG A N 1
ATOM 826 C CA . ARG A 1 103 ? 11.248 -9.460 -2.236 1.00 84.75 103 ARG A CA 1
ATOM 827 C C . ARG A 1 103 ? 12.409 -8.962 -3.096 1.00 84.75 103 ARG A C 1
ATOM 829 O O . ARG A 1 103 ? 13.066 -9.762 -3.761 1.00 84.75 103 ARG A O 1
ATOM 836 N N . VAL A 1 104 ? 12.725 -7.669 -3.014 1.00 81.75 104 VAL A N 1
ATOM 837 C CA . VAL A 1 104 ? 13.884 -7.087 -3.710 1.00 81.75 104 VAL A CA 1
ATOM 838 C C . VAL A 1 104 ? 15.193 -7.689 -3.184 1.00 81.75 104 VAL A C 1
ATOM 840 O O . VAL A 1 104 ? 16.056 -8.065 -3.971 1.00 81.75 104 VAL A O 1
ATOM 843 N N . SER A 1 105 ? 15.322 -7.869 -1.865 1.00 76.69 105 SER A N 1
ATOM 844 C CA . SER A 1 105 ? 16.528 -8.447 -1.246 1.00 76.69 105 SER A CA 1
ATOM 845 C C . SER A 1 105 ? 16.754 -9.923 -1.590 1.00 76.69 105 SER A C 1
ATOM 847 O O . SER A 1 105 ? 17.890 -10.379 -1.560 1.00 76.69 105 SER A O 1
ATOM 849 N N . LEU A 1 106 ? 15.693 -10.676 -1.899 1.00 65.38 106 LEU A N 1
ATOM 850 C CA . LEU A 1 106 ? 15.767 -12.083 -2.317 1.00 65.38 106 LEU A CA 1
ATOM 851 C C . LEU A 1 106 ? 16.080 -12.261 -3.813 1.00 65.38 106 LEU A C 1
ATOM 853 O O . LEU A 1 106 ? 16.360 -13.379 -4.242 1.00 65.38 106 LEU A O 1
ATOM 857 N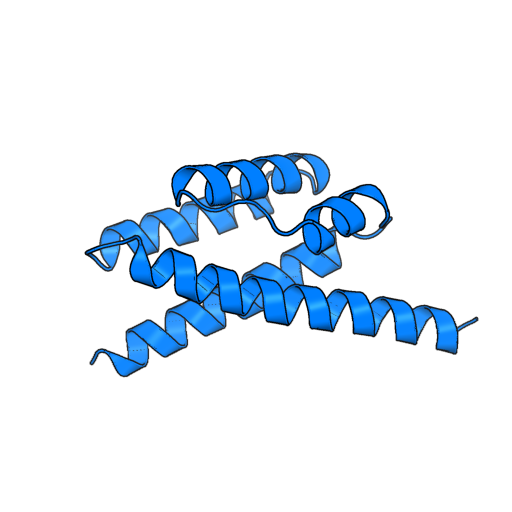 N . SER A 1 107 ? 16.014 -11.184 -4.599 1.00 58.44 107 SER A N 1
ATOM 858 C CA . SER A 1 107 ? 16.252 -11.194 -6.050 1.00 58.44 107 SER A CA 1
ATOM 859 C C . SER A 1 107 ? 17.721 -10.921 -6.432 1.00 58.44 107 SER A C 1
ATOM 861 O O . SER A 1 107 ? 18.053 -10.921 -7.619 1.00 58.44 107 SER A O 1
ATOM 863 N N . HIS A 1 108 ? 18.597 -10.709 -5.440 1.00 48.56 108 HIS A N 1
ATOM 864 C CA . HIS A 1 108 ? 20.048 -10.505 -5.565 1.00 48.56 108 HIS A CA 1
ATOM 865 C C . HIS A 1 108 ? 20.838 -11.648 -4.919 1.00 48.56 108 HIS A C 1
ATOM 867 O O . HIS A 1 108 ? 21.920 -11.973 -5.462 1.00 48.56 108 HIS A O 1
#

Sequence (108 aa):
MKETFNQRYNQVYQLAEQQGEAFAEAVSESFDDLDSLGEFVDTLFYMHSITGDEQFAVFLGMMYEIMGSQMPEEIDCHIVMEQRPSIFYSCFLTSFLTGVLNRVSLSH

Organism: NCBI:txid2804028

Radius of gyration: 14.23 Å; chains: 1; bounding box: 36×27×43 Å

Foldseek 3Di:
DVVVVVVVLVVLLVVLLVLLLVVLVLLVVQDPDDVVSVVVLVVLVVCLVPDDLLVNLVVVQVVCVVSVHGDDPVSVVCSVPDPCSVSSSVSNSVSNVVNNVVVVVVVD

pLDDT: mean 81.93, std 9.72, range [48.56, 93.5]